Protein AF-A0A4W6F3W9-F1 (afdb_monomer_lite)

InterPro domains:
  IPR016819 Ribonuclease P/MRP protein subunit Pop5 [PIRSF023803] (1-113)
  IPR038085 RNase P subunit Pop5/Rpp14/Rnp2-like domain superfamily [G3DSA:3.30.70.3250] (1-99)
  IPR038085 RNase P subunit Pop5/Rpp14/Rnp2-like domain superfamily [SSF160350] (1-70)

Organism: Lates calcarifer (NCBI:txid8187)

Foldseek 3Di:
DDDDDADDDDDDDDDPDPVVVVVPDPVVVLVVVLVVLCVVPNPVSSVVSVVRPDDDPPPVVVVVLVVLLVVLVVCLVVDPDPVSNVVSVVVNVVSVVVVPPVVVPVVVVVVVPPPDD

Secondary structure (DSSP, 8-state):
-PPP-----------S-HHHHTT--HHHHHHHHHHHHHHHHHHHHHHHHHHHT----HHHHHHHHHHHHHHHHHHTTT---HHHHHHHHHHHHHHHHTTTSSGGGTHHHHTTSSS--

Sequence (117 aa):
MVRLKARYLLCEINVSDRNHLLRLTDTSISAAVKTTVARIHGDYGRALCSIGFSGTIRTCQKFLIRYNTQQLRRMLPKCKNEEEKQQIRKAILNCSLTQGNKEAYDDELESEEDEEE

Structure (mmCIF, N/CA/C/O backbone):
data_AF-A0A4W6F3W9-F1
#
_entry.id   AF-A0A4W6F3W9-F1
#
loop_
_atom_site.group_PDB
_atom_site.id
_atom_site.type_symbol
_atom_site.label_atom_id
_atom_site.label_alt_id
_atom_site.label_comp_id
_atom_site.label_asym_id
_atom_site.label_entity_id
_atom_site.label_seq_id
_atom_site.pdbx_PDB_ins_code
_atom_site.Cartn_x
_atom_site.Cartn_y
_atom_site.Cartn_z
_atom_site.occupancy
_atom_site.B_iso_or_equiv
_atom_site.auth_seq_id
_atom_site.auth_comp_id
_atom_site.auth_asym_id
_atom_site.auth_atom_id
_atom_site.pdbx_PDB_model_num
ATOM 1 N N . MET A 1 1 ? 26.285 16.903 -10.981 1.00 50.59 1 MET A N 1
ATOM 2 C CA . MET A 1 1 ? 25.722 15.679 -10.365 1.00 50.59 1 MET A CA 1
ATOM 3 C C . MET A 1 1 ? 24.210 15.665 -10.596 1.00 50.59 1 MET A C 1
ATOM 5 O O . MET A 1 1 ? 23.564 16.642 -10.241 1.00 50.59 1 MET A O 1
ATOM 9 N N . VAL A 1 2 ? 23.643 14.652 -11.264 1.00 75.88 2 VAL A N 1
ATOM 10 C CA . VAL A 1 2 ? 22.210 14.632 -11.646 1.00 75.88 2 VAL A CA 1
ATOM 11 C C . VAL A 1 2 ? 21.432 13.736 -10.680 1.00 75.88 2 VAL A C 1
ATOM 13 O O . VAL A 1 2 ? 21.804 12.585 -10.477 1.00 75.88 2 VAL A O 1
ATOM 16 N N . ARG A 1 3 ? 20.363 14.264 -10.069 1.00 77.19 3 ARG A N 1
ATOM 17 C CA . ARG A 1 3 ? 19.510 13.545 -9.105 1.00 77.19 3 ARG A CA 1
ATOM 18 C C . ARG A 1 3 ? 18.321 12.890 -9.819 1.00 77.19 3 ARG A C 1
ATOM 20 O O . ARG A 1 3 ? 17.646 13.540 -10.615 1.00 77.19 3 ARG A O 1
ATOM 27 N N . LEU A 1 4 ? 18.022 11.630 -9.500 1.00 68.69 4 LEU A N 1
ATOM 28 C CA . LEU A 1 4 ? 16.813 10.937 -9.963 1.00 68.69 4 LEU A CA 1
ATOM 29 C C . LEU A 1 4 ? 15.592 11.432 -9.173 1.00 68.69 4 LEU A C 1
ATOM 31 O O . LEU A 1 4 ? 15.559 11.362 -7.946 1.00 68.69 4 LEU A O 1
ATOM 35 N N . LYS A 1 5 ? 14.576 11.950 -9.873 1.00 73.06 5 LYS A N 1
ATOM 36 C CA . LYS A 1 5 ? 13.352 12.465 -9.243 1.00 73.06 5 LYS A CA 1
ATOM 37 C C . LYS A 1 5 ? 12.324 11.346 -9.081 1.00 73.06 5 LYS A C 1
ATOM 39 O O . LYS A 1 5 ? 11.638 10.991 -10.037 1.00 73.06 5 LYS A O 1
ATOM 44 N N . ALA A 1 6 ? 12.197 10.822 -7.865 1.00 71.12 6 ALA A N 1
ATOM 45 C CA . ALA A 1 6 ? 11.170 9.843 -7.524 1.00 71.12 6 ALA A CA 1
ATOM 46 C C . ALA A 1 6 ? 9.767 10.480 -7.461 1.00 71.12 6 ALA A C 1
ATOM 48 O O . ALA A 1 6 ? 9.603 11.634 -7.052 1.00 71.12 6 ALA A O 1
ATOM 49 N N . ARG A 1 7 ? 8.741 9.717 -7.859 1.00 73.94 7 ARG A N 1
ATOM 50 C CA . ARG A 1 7 ? 7.319 10.052 -7.685 1.00 73.94 7 ARG A CA 1
ATOM 51 C C . ARG A 1 7 ? 6.658 8.948 -6.869 1.00 73.94 7 ARG A C 1
ATOM 53 O O . ARG A 1 7 ? 6.840 7.777 -7.178 1.00 73.94 7 ARG A O 1
ATOM 60 N N . TYR A 1 8 ? 5.880 9.331 -5.864 1.00 76.12 8 TYR A N 1
ATOM 61 C CA . TYR A 1 8 ? 5.244 8.397 -4.936 1.00 76.12 8 TYR A CA 1
ATOM 62 C C . TYR A 1 8 ? 3.732 8.342 -5.160 1.00 76.12 8 TYR A C 1
ATOM 64 O O . TYR A 1 8 ? 3.104 9.373 -5.405 1.00 76.12 8 TYR A O 1
ATOM 72 N N . LEU A 1 9 ? 3.155 7.144 -5.040 1.00 74.50 9 LEU A N 1
ATOM 73 C CA . LEU A 1 9 ? 1.715 6.896 -5.058 1.00 74.50 9 LEU A CA 1
ATOM 74 C C . LEU A 1 9 ? 1.326 6.153 -3.776 1.00 74.50 9 LEU A C 1
ATOM 76 O O . LEU A 1 9 ? 2.033 5.251 -3.336 1.00 74.50 9 LEU A O 1
ATOM 80 N N . LEU A 1 10 ? 0.194 6.534 -3.189 1.00 77.62 10 LEU A N 1
ATOM 81 C CA . LEU A 1 10 ? -0.439 5.825 -2.081 1.00 77.62 10 LEU A CA 1
ATOM 82 C C . LEU A 1 10 ? -1.701 5.140 -2.597 1.00 77.62 10 LEU A C 1
ATOM 84 O O . LEU A 1 10 ? -2.513 5.771 -3.277 1.00 77.62 10 LEU A O 1
ATOM 88 N N . CYS A 1 11 ? -1.876 3.869 -2.250 1.00 77.31 11 CYS A N 1
ATOM 89 C CA . CYS A 1 11 ? -3.069 3.100 -2.582 1.00 77.31 11 CYS A CA 1
ATOM 90 C C . CYS A 1 11 ? -3.603 2.411 -1.327 1.00 77.31 11 CYS A C 1
ATOM 92 O O . CYS A 1 11 ? -2.840 1.816 -0.570 1.00 77.31 11 CYS A O 1
ATOM 94 N N . GLU A 1 12 ? -4.914 2.489 -1.123 1.00 82.00 12 GLU A N 1
ATOM 95 C CA . GLU A 1 12 ? -5.616 1.768 -0.063 1.00 82.00 12 GLU A CA 1
ATOM 96 C C . GLU A 1 12 ? -6.265 0.517 -0.659 1.00 82.00 12 GLU A C 1
ATOM 98 O O . GLU A 1 12 ? -6.961 0.594 -1.673 1.00 82.00 12 GLU A O 1
ATOM 103 N N . ILE A 1 13 ? -6.030 -0.636 -0.032 1.00 81.81 13 ILE A N 1
ATOM 104 C CA . ILE A 1 13 ? -6.648 -1.908 -0.410 1.00 81.81 13 ILE A CA 1
ATOM 105 C C . ILE A 1 13 ? -7.655 -2.257 0.683 1.00 81.81 13 ILE A C 1
ATOM 107 O O . ILE A 1 13 ? -7.269 -2.595 1.800 1.00 81.81 13 ILE A O 1
ATOM 111 N N . ASN A 1 14 ? -8.945 -2.165 0.365 1.00 82.00 14 ASN A N 1
ATOM 112 C CA . ASN A 1 14 ? -10.011 -2.540 1.288 1.00 82.00 14 ASN A CA 1
ATOM 113 C C . ASN A 1 14 ? -10.410 -4.003 1.060 1.00 82.00 14 ASN A C 1
ATOM 115 O O . ASN A 1 14 ? -10.820 -4.374 -0.039 1.00 82.00 14 ASN A O 1
ATOM 119 N N . VAL A 1 15 ? -10.294 -4.824 2.102 1.00 83.19 15 VAL A N 1
ATOM 120 C CA . VAL A 1 15 ? -10.633 -6.247 2.070 1.00 83.19 15 VAL A CA 1
ATOM 121 C C . VAL A 1 15 ? -11.652 -6.530 3.162 1.00 83.19 15 VAL A C 1
ATOM 123 O O . VAL A 1 15 ? -11.380 -6.308 4.338 1.00 83.19 15 VAL A O 1
ATOM 126 N N . SER A 1 16 ? -12.820 -7.040 2.775 1.00 82.50 16 SER A N 1
ATOM 127 C CA . SER A 1 16 ? -13.911 -7.324 3.713 1.00 82.50 16 SER A CA 1
ATOM 128 C C . SER A 1 16 ? -13.588 -8.472 4.679 1.00 82.50 16 SER A C 1
ATOM 130 O O . SER A 1 16 ? -13.967 -8.409 5.845 1.00 82.50 16 SER A O 1
ATOM 132 N N . ASP A 1 17 ? -12.846 -9.488 4.225 1.00 82.81 17 ASP A N 1
ATOM 133 C CA . ASP A 1 17 ? -12.508 -10.667 5.029 1.00 82.81 17 ASP A CA 1
ATOM 134 C C . ASP A 1 17 ? -11.091 -10.616 5.605 1.00 82.81 17 ASP A C 1
ATOM 136 O O . ASP A 1 17 ? -10.092 -10.497 4.889 1.00 82.81 17 ASP A O 1
ATOM 140 N N . ARG A 1 18 ? -10.984 -10.868 6.912 1.00 75.19 18 ARG A N 1
ATOM 141 C CA . ARG A 1 18 ? -9.705 -10.890 7.640 1.00 75.19 18 ARG A CA 1
ATOM 142 C C . ARG A 1 18 ? -8.725 -11.956 7.126 1.00 75.19 18 ARG A C 1
ATOM 144 O O . ARG A 1 18 ? -7.520 -11.729 7.125 1.00 75.19 18 ARG A O 1
ATOM 151 N N . ASN A 1 19 ? -9.232 -13.085 6.628 1.00 75.44 19 ASN A N 1
ATOM 152 C CA . ASN A 1 19 ? -8.412 -14.175 6.080 1.00 75.44 19 ASN A CA 1
ATOM 153 C C . ASN A 1 19 ? -7.719 -13.797 4.762 1.00 75.44 19 ASN A C 1
ATOM 155 O O . ASN A 1 19 ? -6.652 -14.321 4.447 1.00 75.44 19 ASN A O 1
ATOM 159 N N . HIS A 1 20 ? -8.313 -12.881 3.995 1.00 73.31 20 HIS A N 1
ATOM 160 C CA . HIS A 1 20 ? -7.729 -12.367 2.760 1.00 73.31 20 HIS A CA 1
ATOM 161 C C . HIS A 1 20 ? -6.678 -11.283 3.040 1.00 73.31 20 HIS A C 1
ATOM 163 O O . HIS A 1 20 ? -5.731 -11.149 2.269 1.00 73.31 20 HIS A O 1
ATOM 169 N N . LEU A 1 21 ? -6.775 -10.590 4.183 1.00 73.25 21 LEU A N 1
ATOM 170 C CA . LEU A 1 21 ? -5.767 -9.629 4.641 1.00 73.25 21 LEU A CA 1
ATOM 171 C C . LEU A 1 21 ? -4.408 -10.301 4.899 1.00 73.25 21 LEU A C 1
ATOM 173 O O . LEU A 1 21 ? -3.375 -9.757 4.531 1.00 73.25 21 LEU A O 1
ATOM 177 N N . LEU A 1 22 ? -4.407 -11.517 5.459 1.00 67.88 22 LEU A N 1
ATOM 178 C CA . LEU A 1 22 ? -3.184 -12.289 5.728 1.00 67.88 22 LEU A CA 1
ATOM 179 C C . LEU A 1 22 ? -2.446 -12.739 4.456 1.00 67.88 22 LEU A C 1
ATOM 181 O O . LEU A 1 22 ? -1.280 -13.113 4.525 1.00 67.88 22 LEU A O 1
ATOM 185 N N . ARG A 1 23 ? -3.113 -12.706 3.295 1.00 75.81 23 ARG A N 1
ATOM 186 C CA . ARG A 1 23 ? -2.503 -13.035 1.997 1.00 75.81 23 ARG A CA 1
ATOM 187 C C . ARG A 1 23 ? -1.857 -11.824 1.325 1.00 75.81 23 ARG A C 1
ATOM 189 O O . ARG A 1 23 ? -1.149 -12.010 0.342 1.00 75.81 23 ARG A O 1
ATOM 196 N N . LEU A 1 24 ? -2.091 -10.611 1.835 1.00 80.81 24 LEU A N 1
ATOM 197 C CA . LEU A 1 24 ? -1.507 -9.376 1.314 1.00 80.81 24 LEU A CA 1
ATOM 198 C C . LEU A 1 24 ? -0.088 -9.185 1.862 1.00 80.81 24 LEU A C 1
ATOM 200 O O . LEU A 1 24 ? 0.153 -8.394 2.770 1.00 80.81 24 LEU A O 1
ATOM 204 N N . THR A 1 25 ? 0.861 -9.925 1.296 1.00 81.12 25 THR A N 1
ATOM 205 C CA . THR A 1 25 ? 2.297 -9.683 1.493 1.00 81.12 25 THR A CA 1
ATOM 206 C C . THR A 1 25 ? 2.829 -8.724 0.431 1.00 81.12 25 THR A C 1
ATOM 208 O O . THR A 1 25 ? 2.310 -8.689 -0.687 1.00 81.12 25 THR A O 1
ATOM 211 N N . ASP A 1 26 ? 3.912 -8.003 0.727 1.00 79.94 26 ASP A N 1
ATOM 212 C CA . ASP A 1 26 ? 4.578 -7.125 -0.251 1.00 79.94 26 ASP A CA 1
ATOM 213 C C . ASP A 1 26 ? 4.942 -7.875 -1.547 1.00 79.94 26 ASP A C 1
ATOM 215 O O . ASP A 1 26 ? 4.691 -7.409 -2.659 1.00 79.94 26 ASP A O 1
ATOM 219 N N . THR A 1 27 ? 5.400 -9.124 -1.417 1.00 81.12 27 THR A N 1
ATOM 220 C CA . THR A 1 27 ? 5.704 -9.994 -2.560 1.00 81.12 27 THR A CA 1
ATOM 221 C C . THR A 1 27 ? 4.477 -10.296 -3.418 1.00 81.12 27 THR A C 1
ATOM 223 O O . THR A 1 27 ? 4.563 -10.230 -4.645 1.00 81.12 27 THR A O 1
ATOM 226 N N . SER A 1 28 ? 3.328 -10.585 -2.800 1.00 84.31 28 SER A N 1
ATOM 227 C CA . SER A 1 28 ? 2.080 -10.882 -3.513 1.00 84.31 28 SER A CA 1
ATOM 228 C C . SER A 1 28 ? 1.538 -9.658 -4.257 1.00 84.31 28 SER A C 1
ATOM 230 O O . SER A 1 28 ? 1.141 -9.767 -5.417 1.00 84.31 28 SER A O 1
ATOM 232 N N . ILE A 1 29 ? 1.594 -8.479 -3.628 1.00 85.19 29 ILE A N 1
ATOM 233 C CA . ILE A 1 29 ? 1.120 -7.214 -4.197 1.00 85.19 29 ILE A CA 1
ATOM 234 C C . ILE A 1 29 ? 2.044 -6.791 -5.342 1.00 85.19 29 ILE A C 1
ATOM 236 O O . ILE A 1 29 ? 1.576 -6.510 -6.445 1.00 85.19 29 ILE A O 1
ATOM 240 N N . SER A 1 30 ? 3.360 -6.826 -5.120 1.00 82.38 30 SER A N 1
ATOM 241 C CA . SER A 1 30 ? 4.366 -6.505 -6.136 1.00 82.38 30 SER A CA 1
ATOM 242 C C . SER A 1 30 ? 4.255 -7.429 -7.350 1.00 82.38 30 SER A C 1
ATOM 244 O O . SER A 1 30 ? 4.268 -6.960 -8.491 1.00 82.38 30 SER A O 1
ATOM 246 N N . ALA A 1 31 ? 4.075 -8.736 -7.131 1.00 85.62 31 ALA A N 1
ATOM 247 C CA . ALA A 1 31 ? 3.865 -9.698 -8.209 1.00 85.62 31 ALA A CA 1
ATOM 248 C C . ALA A 1 31 ? 2.567 -9.419 -8.981 1.00 85.62 31 ALA A C 1
ATOM 250 O O . ALA A 1 31 ? 2.591 -9.375 -10.210 1.00 85.62 31 ALA A O 1
ATOM 251 N N . ALA A 1 32 ? 1.452 -9.173 -8.288 1.00 88.38 32 ALA A N 1
ATOM 252 C CA . ALA A 1 32 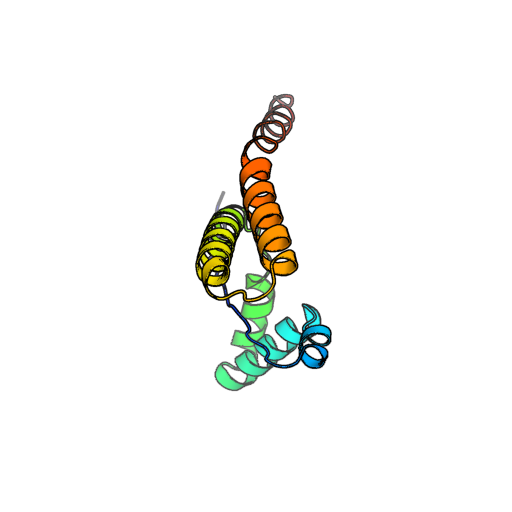? 0.165 -8.884 -8.920 1.00 88.38 32 ALA A CA 1
ATOM 253 C C . ALA A 1 32 ? 0.213 -7.614 -9.787 1.00 88.38 32 ALA A C 1
ATOM 255 O O . ALA A 1 32 ? -0.258 -7.617 -10.930 1.00 88.38 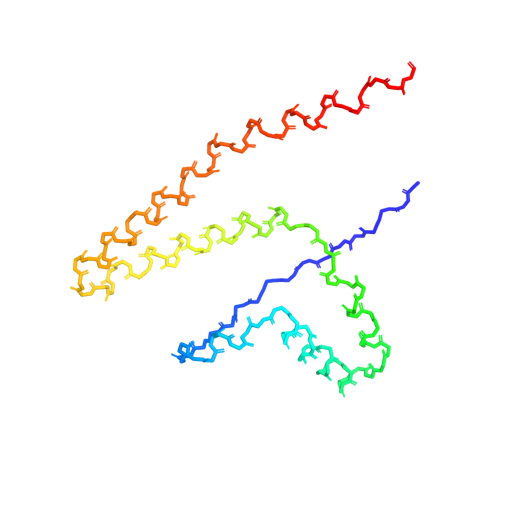32 ALA A O 1
ATOM 256 N N . VAL A 1 33 ? 0.837 -6.546 -9.279 1.00 88.19 33 VAL A N 1
ATOM 257 C CA . VAL A 1 33 ? 1.038 -5.298 -10.027 1.00 88.19 33 VAL A CA 1
ATOM 258 C C . VAL A 1 33 ? 1.922 -5.548 -11.247 1.00 88.19 33 VAL A C 1
ATOM 260 O O . VAL A 1 33 ? 1.524 -5.209 -12.360 1.00 88.19 33 VAL A O 1
ATOM 263 N N . LYS A 1 34 ? 3.074 -6.212 -11.086 1.00 87.50 34 LYS A N 1
ATOM 264 C CA . LYS A 1 34 ? 3.994 -6.517 -12.197 1.00 87.50 34 LYS A CA 1
ATOM 265 C C . LYS A 1 34 ? 3.337 -7.366 -13.284 1.00 87.50 34 LYS A C 1
ATOM 267 O O . LYS A 1 34 ? 3.526 -7.073 -14.461 1.00 87.50 34 LYS A O 1
ATOM 272 N N . THR A 1 35 ? 2.550 -8.375 -12.916 1.00 91.62 35 THR A N 1
ATOM 273 C CA . THR A 1 35 ? 1.804 -9.210 -13.871 1.00 91.62 35 THR A CA 1
ATOM 274 C C . THR A 1 35 ? 0.755 -8.396 -14.623 1.00 91.62 35 THR A C 1
ATOM 276 O O . THR A 1 35 ? 0.614 -8.531 -15.837 1.00 91.62 35 THR A O 1
ATOM 279 N N . THR A 1 36 ? 0.049 -7.502 -13.930 1.00 92.44 36 THR A N 1
ATOM 280 C CA . THR A 1 36 ? -0.952 -6.627 -14.555 1.00 92.44 36 THR A CA 1
ATOM 281 C C . THR A 1 36 ? -0.300 -5.636 -15.518 1.00 92.44 36 THR A C 1
ATOM 283 O O . THR A 1 36 ? -0.770 -5.473 -16.641 1.00 92.44 36 THR A O 1
ATOM 286 N N . VAL A 1 37 ? 0.817 -5.025 -15.121 1.00 92.12 37 VAL A N 1
ATOM 287 C CA . VAL A 1 37 ? 1.591 -4.115 -15.974 1.00 92.12 37 VAL A CA 1
ATOM 288 C C . VAL A 1 37 ? 2.160 -4.853 -17.180 1.00 92.12 37 VAL A C 1
ATOM 290 O O . VAL A 1 37 ? 2.072 -4.331 -18.283 1.00 92.12 37 VAL A O 1
ATOM 293 N N . ALA A 1 38 ? 2.660 -6.079 -17.013 1.00 93.12 38 ALA A N 1
ATOM 294 C CA . ALA A 1 38 ? 3.108 -6.903 -18.135 1.00 93.12 38 ALA A CA 1
ATOM 295 C C . ALA A 1 38 ? 1.972 -7.173 -19.130 1.00 93.12 38 ALA A C 1
ATOM 297 O O . ALA A 1 38 ? 2.166 -7.086 -20.337 1.00 93.12 38 ALA A O 1
ATOM 298 N N . ARG A 1 39 ? 0.759 -7.434 -18.628 1.00 94.94 39 ARG A N 1
ATOM 299 C CA . ARG A 1 39 ? -0.419 -7.660 -19.473 1.00 94.94 39 ARG A CA 1
ATOM 300 C C . ARG A 1 39 ? -0.844 -6.412 -20.253 1.00 94.94 39 ARG A C 1
ATOM 302 O O . ARG A 1 39 ? -1.305 -6.543 -21.379 1.00 94.94 39 ARG A O 1
ATOM 309 N N . ILE A 1 40 ? -0.739 -5.224 -19.654 1.00 96.00 40 ILE A N 1
ATOM 310 C CA . ILE A 1 40 ? -1.210 -3.966 -20.263 1.00 96.00 40 ILE A CA 1
ATOM 311 C C . ILE A 1 40 ? -0.125 -3.312 -21.133 1.00 96.00 40 ILE A C 1
ATOM 313 O O . ILE A 1 40 ? -0.427 -2.760 -22.185 1.00 96.00 40 ILE A O 1
ATOM 317 N N . HIS A 1 41 ? 1.133 -3.362 -20.693 1.00 93.88 41 HIS A N 1
ATOM 318 C CA . HIS A 1 41 ? 2.252 -2.588 -21.241 1.00 93.88 41 HIS A CA 1
ATOM 319 C C . HIS A 1 41 ? 3.429 -3.450 -21.731 1.00 93.88 41 HIS A C 1
ATOM 321 O O . HIS A 1 41 ? 4.440 -2.904 -22.176 1.00 93.88 41 HIS A O 1
ATOM 327 N N . GLY A 1 42 ? 3.330 -4.778 -21.648 1.00 93.19 42 GLY A N 1
ATOM 328 C CA . GLY A 1 42 ? 4.389 -5.702 -22.052 1.00 93.19 42 GLY A CA 1
ATOM 329 C C . GLY A 1 42 ? 5.597 -5.719 -21.110 1.00 93.19 42 GLY A C 1
ATOM 330 O O . GLY A 1 42 ? 5.597 -5.140 -20.016 1.00 93.19 42 GLY A O 1
ATOM 331 N N . ASP A 1 43 ? 6.659 -6.387 -21.553 1.00 92.12 43 ASP A N 1
ATOM 332 C CA . ASP A 1 43 ? 7.856 -6.627 -20.739 1.00 92.12 43 ASP A CA 1
ATOM 333 C C . ASP A 1 43 ? 8.613 -5.341 -20.390 1.00 92.12 43 ASP A C 1
ATOM 335 O O . ASP A 1 43 ? 9.166 -5.218 -19.294 1.00 92.12 43 ASP A O 1
ATOM 339 N N . TYR A 1 44 ? 8.562 -4.337 -21.271 1.00 90.19 44 TYR A N 1
ATOM 340 C CA . TYR A 1 44 ? 9.175 -3.033 -21.020 1.00 90.19 44 TYR A CA 1
ATOM 341 C C . TYR A 1 44 ? 8.529 -2.318 -19.822 1.00 90.19 44 TYR A C 1
ATOM 343 O O . TYR A 1 44 ? 9.225 -1.855 -18.915 1.00 90.19 44 TYR A O 1
ATOM 351 N N . GLY A 1 45 ? 7.192 -2.295 -19.758 1.00 87.31 45 GLY A N 1
ATOM 352 C CA . GLY A 1 45 ? 6.471 -1.714 -18.623 1.00 87.31 45 GLY A CA 1
ATOM 353 C C . GLY A 1 45 ? 6.764 -2.449 -17.312 1.00 87.31 45 GLY A C 1
ATOM 354 O O . GLY A 1 45 ? 6.961 -1.822 -16.267 1.00 87.31 45 GLY A O 1
ATOM 355 N N . ARG A 1 46 ? 6.860 -3.783 -17.364 1.00 86.75 46 ARG A N 1
ATOM 356 C CA . ARG A 1 46 ? 7.200 -4.621 -16.204 1.00 86.75 46 ARG A CA 1
ATOM 357 C C . ARG A 1 46 ? 8.600 -4.319 -15.656 1.00 86.75 46 ARG A C 1
ATOM 359 O O . ARG A 1 46 ? 8.775 -4.257 -14.434 1.00 86.75 46 ARG A O 1
ATOM 366 N N . ALA A 1 47 ? 9.584 -4.136 -16.536 1.00 85.12 47 ALA A N 1
ATOM 367 C CA . ALA A 1 47 ? 10.958 -3.818 -16.151 1.00 85.12 47 ALA A CA 1
ATOM 368 C C . ALA A 1 47 ? 11.046 -2.451 -15.452 1.00 85.12 47 ALA A C 1
ATOM 370 O O . ALA A 1 47 ? 11.595 -2.360 -14.354 1.00 85.12 47 ALA A O 1
ATOM 371 N N . LEU A 1 48 ? 10.409 -1.417 -16.015 1.00 81.75 48 LEU A N 1
ATOM 372 C CA . LEU A 1 48 ? 10.369 -0.077 -15.416 1.00 81.75 48 LEU A CA 1
ATOM 373 C C . LEU A 1 48 ? 9.707 -0.065 -14.031 1.00 81.75 48 LEU A C 1
ATOM 375 O O . LEU A 1 48 ? 10.224 0.557 -13.102 1.00 81.75 48 LEU A O 1
ATOM 379 N N . CYS A 1 49 ? 8.601 -0.797 -13.862 1.00 77.94 49 CYS A N 1
ATOM 380 C CA . CYS A 1 49 ? 7.936 -0.941 -12.562 1.00 77.94 49 CYS A CA 1
ATOM 381 C C . CYS A 1 49 ? 8.862 -1.541 -11.494 1.00 77.94 49 CYS A C 1
ATOM 383 O O . CYS A 1 49 ? 8.788 -1.169 -10.328 1.00 77.94 49 CYS A O 1
ATOM 385 N N . SER A 1 50 ? 9.754 -2.456 -11.876 1.00 74.62 50 SER A N 1
ATOM 386 C CA . SER A 1 50 ? 10.654 -3.115 -10.922 1.00 74.62 50 SER A CA 1
ATOM 387 C C . SER A 1 50 ? 11.731 -2.179 -10.363 1.00 74.62 50 SER A C 1
ATOM 389 O O . SER A 1 50 ? 12.183 -2.402 -9.247 1.00 74.62 50 SER A O 1
ATOM 391 N N . ILE A 1 51 ? 12.098 -1.130 -11.105 1.00 69.62 51 ILE A N 1
ATOM 392 C CA . ILE A 1 51 ? 13.104 -0.133 -10.705 1.00 69.62 51 ILE A CA 1
ATOM 393 C C . ILE A 1 51 ? 12.455 1.023 -9.926 1.00 69.62 51 ILE A C 1
ATOM 395 O O . ILE A 1 51 ? 13.037 1.553 -8.986 1.00 69.62 51 ILE A O 1
ATOM 399 N N . GLY A 1 52 ? 11.234 1.422 -10.299 1.00 64.12 52 GLY A N 1
ATOM 400 C CA . GLY A 1 52 ? 10.571 2.604 -9.737 1.00 64.12 52 GLY A CA 1
ATOM 401 C C . GLY A 1 52 ? 9.953 2.434 -8.343 1.00 64.12 52 GLY A C 1
ATOM 402 O O . GLY A 1 52 ? 9.641 3.440 -7.710 1.00 64.12 52 GLY A O 1
ATOM 403 N N . PHE A 1 53 ? 9.761 1.204 -7.852 1.00 65.75 53 PHE A N 1
ATOM 404 C CA . PHE A 1 53 ? 9.104 0.955 -6.557 1.00 65.75 53 PHE A CA 1
ATOM 405 C C . PHE A 1 53 ? 10.028 1.032 -5.326 1.00 65.75 53 PHE A C 1
ATOM 407 O O . PHE A 1 53 ? 9.542 0.899 -4.206 1.00 65.75 53 PHE A O 1
ATOM 414 N N . SER A 1 54 ? 11.329 1.297 -5.486 1.00 55.06 54 SER A N 1
ATOM 415 C CA . SER A 1 54 ? 12.272 1.473 -4.371 1.00 55.06 54 SER A CA 1
ATOM 416 C C . SER A 1 54 ? 12.583 2.956 -4.125 1.00 55.06 54 SER A C 1
ATOM 418 O O . SER A 1 54 ? 13.425 3.538 -4.807 1.00 55.06 54 SER A O 1
ATOM 420 N N . GLY A 1 55 ? 11.921 3.591 -3.156 1.00 57.84 55 GLY A N 1
ATOM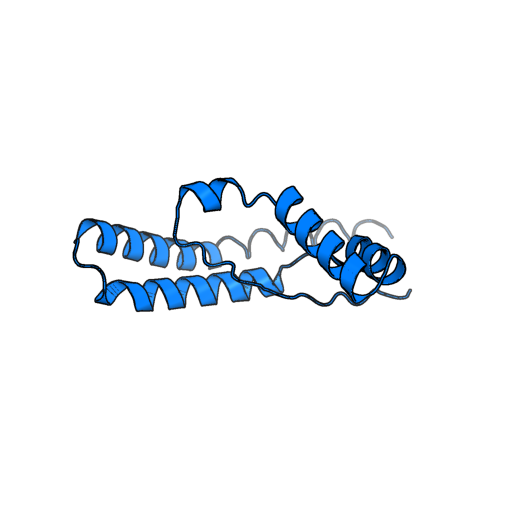 421 C CA . GLY A 1 55 ? 12.224 4.970 -2.750 1.00 57.84 55 GLY A CA 1
ATOM 422 C C . GLY A 1 55 ? 11.785 5.271 -1.316 1.00 57.84 55 GLY A C 1
ATOM 423 O O . GLY A 1 55 ? 10.906 4.595 -0.784 1.00 57.84 55 GLY A O 1
ATOM 424 N N . THR A 1 56 ? 12.399 6.270 -0.675 1.00 56.75 56 THR A N 1
ATOM 425 C CA . THR A 1 56 ? 12.153 6.635 0.732 1.00 56.75 56 THR A CA 1
ATOM 426 C C . THR A 1 56 ? 11.065 7.705 0.894 1.00 56.75 56 THR A C 1
ATOM 428 O O . THR A 1 56 ? 11.035 8.744 0.238 1.00 56.75 56 THR A O 1
ATOM 431 N N . ILE A 1 57 ? 10.135 7.434 1.814 1.00 63.59 57 ILE A N 1
ATOM 432 C CA . ILE A 1 57 ? 8.748 7.929 1.797 1.00 63.59 57 ILE A CA 1
ATOM 433 C C . ILE A 1 57 ? 8.462 8.920 2.958 1.00 63.59 57 ILE A C 1
ATOM 435 O O . ILE A 1 57 ? 7.371 8.968 3.527 1.00 63.59 57 ILE A O 1
ATOM 439 N N . ARG A 1 58 ? 9.430 9.758 3.360 1.00 60.03 58 ARG A N 1
ATOM 440 C CA . ARG A 1 58 ? 9.266 10.647 4.541 1.00 60.03 58 ARG A CA 1
ATOM 441 C C . ARG A 1 58 ? 8.042 11.582 4.419 1.00 60.03 58 ARG A C 1
ATOM 443 O O . ARG A 1 58 ? 7.342 11.833 5.399 1.00 60.03 58 ARG A O 1
ATOM 450 N N . THR A 1 59 ? 7.713 12.047 3.211 1.00 57.69 59 THR A N 1
ATOM 451 C CA . THR A 1 59 ? 6.513 12.867 2.950 1.00 57.69 59 THR A CA 1
ATOM 452 C C . THR A 1 59 ? 5.212 12.066 2.971 1.00 57.69 59 THR A C 1
ATOM 454 O O . THR A 1 59 ? 4.229 12.542 3.545 1.00 57.69 59 THR A O 1
ATOM 457 N N . CYS A 1 60 ? 5.171 10.843 2.424 1.00 64.69 60 CYS A N 1
ATOM 458 C CA . CYS A 1 60 ? 3.938 10.052 2.491 1.00 64.69 60 CYS A CA 1
ATOM 459 C C . CYS A 1 60 ? 3.679 9.501 3.900 1.00 64.69 60 CYS A C 1
ATOM 461 O O . CYS A 1 60 ? 2.519 9.306 4.244 1.00 64.69 60 CYS A O 1
ATOM 463 N N . GLN A 1 61 ? 4.700 9.354 4.753 1.00 69.25 61 GLN A N 1
ATOM 464 C CA . GLN A 1 61 ? 4.508 9.049 6.178 1.00 69.25 61 GLN A CA 1
ATOM 465 C C . GLN A 1 61 ? 3.701 10.144 6.892 1.00 69.25 61 GLN A C 1
ATOM 467 O O . GLN A 1 61 ? 2.731 9.838 7.586 1.00 69.25 61 GLN A O 1
ATOM 472 N N . LYS A 1 62 ? 4.028 11.428 6.667 1.00 70.38 62 LYS A N 1
ATOM 473 C CA . LYS A 1 62 ? 3.258 12.556 7.228 1.00 70.38 62 LYS A CA 1
ATOM 474 C C . LYS A 1 62 ? 1.806 12.545 6.739 1.00 70.38 62 LYS A C 1
ATOM 476 O O . LYS A 1 62 ? 0.886 12.761 7.528 1.00 70.38 62 LYS A O 1
ATOM 481 N N . PHE A 1 63 ? 1.585 12.266 5.453 1.00 76.31 63 PHE A N 1
ATOM 482 C CA . PHE A 1 63 ? 0.234 12.128 4.901 1.00 76.31 63 PHE A CA 1
ATOM 483 C C . PHE A 1 63 ? -0.528 10.955 5.535 1.00 76.31 63 PHE A C 1
ATOM 485 O O . PHE A 1 63 ? -1.673 11.128 5.945 1.00 76.31 63 PHE A O 1
ATOM 492 N N . LEU A 1 64 ? 0.115 9.792 5.671 1.00 79.94 64 LEU A N 1
ATOM 493 C CA . LEU A 1 64 ? -0.492 8.580 6.222 1.00 79.94 64 LEU A CA 1
ATOM 494 C C . LEU A 1 64 ? -0.949 8.782 7.672 1.00 79.94 64 LEU A C 1
ATOM 496 O O . LEU A 1 64 ? -2.060 8.396 8.026 1.00 79.94 64 LEU A O 1
ATOM 500 N N . ILE A 1 65 ? -0.138 9.454 8.497 1.00 79.69 65 ILE A N 1
ATOM 501 C CA . ILE A 1 65 ? -0.498 9.783 9.885 1.00 79.69 65 ILE A CA 1
ATOM 502 C C . ILE A 1 65 ? -1.739 10.688 9.923 1.00 79.69 65 ILE A C 1
ATOM 504 O O . ILE A 1 65 ? -2.682 10.425 10.677 1.00 79.69 65 ILE A O 1
ATOM 508 N N . ARG A 1 66 ? -1.780 11.732 9.082 1.00 79.56 66 ARG A N 1
ATOM 509 C CA . ARG A 1 66 ? -2.938 12.639 8.986 1.00 79.56 66 ARG A CA 1
ATOM 510 C C . ARG A 1 66 ? -4.197 11.901 8.528 1.00 79.56 66 ARG A C 1
ATOM 512 O O . ARG A 1 66 ? -5.252 12.083 9.136 1.00 79.56 66 ARG A O 1
ATOM 519 N N . TYR A 1 67 ? -4.076 11.052 7.508 1.00 83.88 67 TYR A N 1
ATOM 520 C CA . TYR A 1 67 ? -5.176 10.240 6.993 1.00 83.88 67 TYR A CA 1
ATOM 521 C C . TYR A 1 67 ? -5.726 9.297 8.068 1.00 83.88 67 TYR A C 1
ATOM 523 O O . TYR A 1 67 ? -6.917 9.345 8.375 1.00 83.88 67 TYR A O 1
ATOM 531 N N . ASN A 1 68 ? -4.858 8.525 8.727 1.00 84.19 68 ASN A N 1
ATOM 532 C CA . ASN A 1 68 ? -5.258 7.593 9.783 1.00 84.19 68 ASN A CA 1
ATOM 533 C C . ASN A 1 68 ? -5.942 8.311 10.952 1.00 84.19 68 ASN A C 1
ATOM 535 O O . ASN A 1 68 ? -6.986 7.865 11.429 1.00 84.19 68 ASN A O 1
ATOM 539 N N . THR A 1 69 ? -5.419 9.467 11.368 1.00 83.50 69 THR A N 1
ATOM 540 C CA . THR A 1 69 ? -6.027 10.278 12.434 1.00 83.50 69 THR A CA 1
ATOM 541 C C . THR A 1 69 ? -7.431 10.746 12.044 1.00 83.50 69 THR A C 1
ATOM 543 O O . THR A 1 69 ? -8.357 10.706 12.857 1.00 83.50 69 THR A O 1
ATOM 546 N N . GLN A 1 70 ? -7.623 11.159 10.789 1.00 86.38 70 GLN A N 1
ATOM 547 C CA . GLN A 1 70 ? -8.927 11.576 10.279 1.00 86.38 70 GLN A CA 1
ATOM 548 C C . GLN A 1 70 ? -9.917 10.404 10.192 1.00 86.38 70 GLN A C 1
ATOM 550 O O . GLN A 1 70 ? -11.080 10.565 10.568 1.00 86.38 70 GLN A O 1
ATOM 555 N N . GLN A 1 71 ? -9.468 9.226 9.756 1.00 86.75 71 GLN A N 1
ATOM 556 C CA . GLN A 1 71 ? -10.304 8.026 9.686 1.00 86.75 71 GLN A CA 1
ATOM 557 C C . GLN A 1 71 ? -10.734 7.556 11.082 1.00 86.75 71 GLN A C 1
ATOM 559 O O . GLN A 1 71 ? -11.918 7.309 11.302 1.00 86.75 71 GLN A O 1
ATOM 564 N N . LEU A 1 72 ? -9.823 7.543 12.062 1.00 86.00 72 LEU A N 1
ATOM 565 C CA . LEU A 1 72 ? -10.139 7.211 13.459 1.00 86.00 72 LEU A CA 1
ATOM 566 C C . LEU A 1 72 ? -11.180 8.171 14.056 1.00 86.00 72 LEU A C 1
ATOM 568 O O . LEU A 1 72 ? -12.149 7.730 14.676 1.00 86.00 72 LEU A O 1
ATOM 572 N N . ARG A 1 73 ? -11.047 9.481 13.800 1.00 85.88 73 ARG A N 1
ATOM 573 C CA . ARG A 1 73 ? -12.039 10.487 14.224 1.00 85.88 73 ARG A CA 1
ATOM 574 C C . ARG A 1 73 ? -13.414 10.259 13.591 1.00 85.88 73 ARG A C 1
ATOM 576 O O . ARG A 1 73 ? -14.423 10.441 14.264 1.00 85.88 73 ARG A O 1
ATOM 583 N N . ARG A 1 74 ? -13.468 9.836 12.323 1.00 87.94 74 ARG A N 1
ATOM 584 C CA . ARG A 1 74 ? -14.724 9.498 11.624 1.00 87.94 74 ARG A CA 1
ATOM 585 C C . ARG A 1 74 ? -15.366 8.201 12.126 1.00 87.94 74 ARG A C 1
ATOM 587 O O . ARG A 1 74 ? -16.583 8.063 12.022 1.00 87.94 74 ARG A O 1
ATOM 594 N N . MET A 1 75 ? -14.577 7.259 12.645 1.00 84.75 75 MET A N 1
ATOM 595 C CA . MET A 1 75 ? -15.073 5.992 13.197 1.00 84.75 75 MET A CA 1
ATOM 596 C C . MET A 1 75 ? -15.631 6.137 14.618 1.00 84.75 75 MET A C 1
ATOM 598 O O . MET A 1 75 ? -16.613 5.480 14.946 1.00 84.75 75 MET A O 1
ATOM 602 N N . LEU A 1 76 ? -15.083 7.049 15.428 1.00 83.81 76 LEU A N 1
ATOM 603 C CA . LEU A 1 76 ? -15.465 7.264 16.830 1.00 83.81 76 LEU A CA 1
ATOM 604 C C . LEU A 1 76 ? -16.985 7.416 17.100 1.00 83.81 76 LEU A C 1
ATOM 606 O O . LEU A 1 76 ? -17.465 6.802 18.053 1.00 83.81 76 LEU A O 1
ATOM 610 N N . PRO A 1 77 ? -17.775 8.158 16.291 1.00 84.38 77 PRO A N 1
ATOM 611 C CA . PRO A 1 77 ? -19.227 8.245 16.484 1.00 84.38 77 PRO A CA 1
ATOM 612 C C . PRO A 1 77 ? -20.005 7.002 16.015 1.00 84.38 77 PRO A C 1
ATOM 614 O O . PRO A 1 77 ? -21.176 6.864 16.354 1.00 84.38 77 PRO A O 1
ATOM 617 N N . LYS A 1 78 ? -19.395 6.105 15.228 1.00 85.38 78 LYS A N 1
ATOM 618 C CA . LYS A 1 78 ? -20.044 4.894 14.689 1.00 85.38 78 LYS A CA 1
ATOM 619 C C . LYS A 1 78 ? -19.877 3.666 15.593 1.00 85.38 78 LYS A C 1
ATOM 621 O O . LYS A 1 78 ? -20.584 2.679 15.403 1.00 85.38 78 LYS A O 1
ATOM 626 N N . CYS A 1 79 ? -18.963 3.716 16.559 1.00 81.25 79 CYS A N 1
ATOM 627 C CA . CYS A 1 79 ? -18.694 2.616 17.483 1.00 81.25 79 CYS A CA 1
ATOM 628 C C . CYS A 1 79 ? -19.802 2.480 18.537 1.00 81.25 79 CYS A C 1
ATOM 630 O O . CYS A 1 79 ? -20.142 3.448 19.222 1.00 81.25 79 CYS A O 1
ATOM 632 N N . LYS A 1 80 ? -20.339 1.264 18.691 1.00 82.81 80 LYS A N 1
ATOM 633 C CA . LYS A 1 80 ? -21.373 0.942 19.691 1.00 82.81 80 LYS A CA 1
ATOM 634 C C . LYS A 1 80 ? -20.782 0.490 21.032 1.00 82.81 80 LYS A C 1
ATOM 636 O O . LYS A 1 80 ? -21.397 0.744 22.061 1.00 82.81 80 LYS A O 1
ATOM 641 N N . ASN A 1 81 ? -19.587 -0.105 21.027 1.00 91.38 81 ASN A N 1
ATOM 642 C CA . ASN A 1 81 ? -18.902 -0.576 22.233 1.00 91.38 81 ASN A CA 1
ATOM 643 C C . ASN A 1 81 ? -18.008 0.509 22.850 1.00 91.38 81 ASN A C 1
ATOM 645 O O . ASN A 1 81 ? -17.279 1.209 22.144 1.00 91.38 81 ASN A O 1
ATOM 649 N N . GLU A 1 82 ? -18.012 0.612 24.181 1.00 86.38 82 GLU A N 1
ATOM 650 C CA . GLU A 1 82 ? -17.128 1.534 24.911 1.00 86.38 82 GLU A CA 1
ATOM 651 C C . GLU A 1 82 ? -15.654 1.103 24.856 1.00 86.38 82 GLU A C 1
ATOM 653 O O . GLU A 1 82 ? -14.769 1.954 24.773 1.00 86.38 82 GLU A O 1
ATOM 658 N N . GLU A 1 83 ? -15.371 -0.200 24.797 1.00 86.62 83 GLU A N 1
ATOM 659 C CA . GLU A 1 83 ? -14.005 -0.726 24.653 1.00 86.62 83 GLU A CA 1
ATOM 660 C C . GLU A 1 83 ? -13.357 -0.294 23.327 1.00 86.62 83 GLU A C 1
ATOM 662 O O . GLU A 1 83 ? -12.221 0.183 23.306 1.00 86.62 83 GLU A O 1
ATOM 667 N N . GLU A 1 84 ? -14.100 -0.367 22.218 1.00 86.19 84 GLU A N 1
ATOM 668 C CA . GLU A 1 84 ? -13.636 0.094 20.903 1.00 86.19 84 GLU A CA 1
ATOM 669 C C . GLU A 1 84 ? -13.371 1.604 20.905 1.00 86.19 84 GLU A C 1
ATOM 671 O O . GLU A 1 84 ? -12.354 2.067 20.383 1.00 86.19 84 GLU A O 1
ATOM 676 N N . LYS A 1 85 ? -14.239 2.394 21.555 1.00 87.56 85 LYS A N 1
ATOM 677 C CA . LYS A 1 85 ? -14.030 3.843 21.698 1.00 87.56 85 LYS A CA 1
ATOM 678 C C . LYS A 1 85 ? -12.766 4.157 22.493 1.00 87.56 85 LYS A C 1
ATOM 680 O O . LYS A 1 85 ? -12.030 5.072 22.117 1.00 87.56 85 LYS A O 1
ATOM 685 N N . GLN A 1 86 ? -12.495 3.423 23.573 1.00 87.38 86 GLN A N 1
ATOM 686 C CA . GLN A 1 86 ? -11.275 3.594 24.365 1.00 87.38 86 GLN A CA 1
ATOM 687 C C . GLN A 1 86 ? -10.020 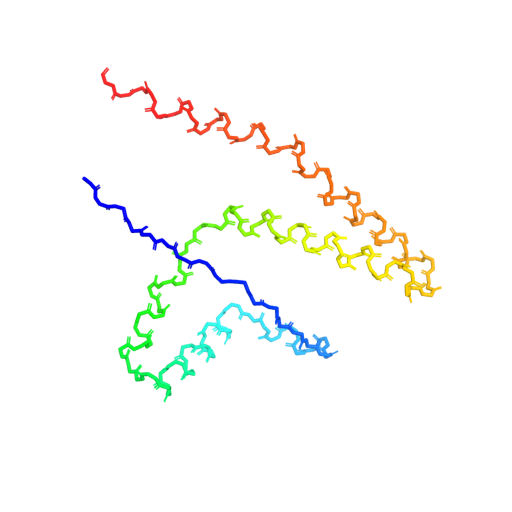3.253 23.550 1.00 87.38 86 GLN A C 1
ATOM 689 O O . GLN A 1 86 ? -9.050 4.015 23.578 1.00 87.38 86 GLN A O 1
ATOM 694 N N . GLN A 1 87 ? -10.052 2.176 22.759 1.00 87.88 87 GLN A N 1
ATOM 695 C CA . GLN A 1 87 ? -8.951 1.805 21.863 1.00 87.88 87 GLN A CA 1
ATOM 696 C C . GLN A 1 87 ? -8.694 2.875 20.795 1.00 87.88 87 GLN A C 1
ATOM 698 O O . GLN A 1 87 ? -7.546 3.272 20.589 1.00 87.88 87 GLN A O 1
ATOM 703 N N . ILE A 1 88 ? -9.746 3.406 20.165 1.00 87.19 88 ILE A N 1
ATOM 704 C CA . ILE A 1 88 ? -9.619 4.475 19.163 1.00 87.19 88 ILE A CA 1
ATOM 705 C C . ILE A 1 88 ? -9.069 5.758 19.803 1.00 87.19 88 ILE A C 1
ATOM 707 O O . ILE A 1 88 ? -8.182 6.389 19.229 1.00 87.19 88 ILE A O 1
ATOM 711 N N . ARG A 1 89 ? -9.524 6.137 21.007 1.00 86.12 89 ARG A N 1
ATOM 712 C CA . ARG A 1 89 ? -8.975 7.293 21.745 1.00 86.12 89 ARG A CA 1
ATOM 713 C C . ARG A 1 89 ? -7.484 7.121 22.040 1.00 86.12 89 ARG A C 1
ATOM 715 O O . ARG A 1 89 ? -6.714 8.049 21.799 1.00 86.12 89 ARG A O 1
ATOM 722 N N . LYS A 1 90 ? -7.069 5.932 22.493 1.00 88.56 90 LYS A N 1
ATOM 723 C CA . LYS A 1 90 ? -5.655 5.595 22.728 1.00 88.56 90 LYS A CA 1
ATOM 724 C C . LYS A 1 90 ? -4.835 5.660 21.435 1.00 88.56 90 LYS A C 1
ATOM 726 O O . LYS A 1 90 ? -3.745 6.220 21.436 1.00 88.56 90 LYS A O 1
ATOM 731 N N . ALA A 1 91 ? -5.369 5.156 20.321 1.00 86.31 91 ALA A N 1
ATOM 732 C CA . ALA A 1 91 ? -4.710 5.222 19.017 1.00 86.31 91 ALA A CA 1
ATOM 733 C C . ALA A 1 91 ? -4.528 6.671 18.525 1.00 86.31 91 ALA A C 1
ATOM 735 O O . ALA A 1 91 ? -3.448 7.024 18.058 1.00 86.31 91 ALA A O 1
ATOM 736 N N . ILE A 1 92 ? -5.539 7.533 18.689 1.00 85.56 92 ILE A N 1
ATOM 737 C CA . ILE A 1 92 ? -5.452 8.963 18.340 1.00 85.56 92 ILE A CA 1
ATOM 738 C C . ILE A 1 92 ? -4.383 9.677 19.184 1.00 85.56 92 ILE A C 1
ATOM 740 O O . ILE A 1 92 ? -3.607 10.468 18.642 1.00 85.56 92 ILE A O 1
ATOM 744 N N . LEU A 1 93 ? -4.321 9.393 20.490 1.00 84.50 93 LEU A N 1
ATOM 745 C CA . LEU A 1 93 ? -3.285 9.926 21.382 1.00 84.50 93 LEU A CA 1
ATOM 746 C C . LEU A 1 93 ? -1.884 9.481 20.935 1.00 84.50 93 LEU A C 1
ATOM 748 O O . LEU A 1 93 ? -1.003 10.320 20.762 1.00 84.50 93 LEU A O 1
ATOM 752 N N . ASN A 1 94 ? -1.697 8.192 20.645 1.00 82.38 94 ASN A N 1
ATOM 753 C CA . ASN A 1 94 ? -0.409 7.648 20.203 1.00 82.38 94 ASN A CA 1
ATOM 754 C C . ASN A 1 94 ? 0.065 8.243 18.867 1.00 82.38 94 ASN A C 1
ATOM 756 O O . ASN A 1 94 ? 1.239 8.575 18.733 1.00 82.38 94 ASN A O 1
ATOM 760 N N . CYS A 1 95 ? -0.838 8.433 17.897 1.00 72.69 95 CYS A N 1
ATOM 761 C CA . CYS A 1 95 ? -0.511 9.084 16.623 1.00 72.69 95 CYS A CA 1
ATOM 762 C C . CYS A 1 95 ? -0.114 10.562 16.778 1.00 72.69 95 CYS A C 1
ATOM 764 O O . CYS A 1 95 ? 0.560 11.099 15.902 1.00 72.69 95 CYS A O 1
ATOM 766 N N . SER A 1 96 ? -0.526 11.212 17.871 1.00 66.69 96 SER A N 1
ATOM 767 C CA . SER A 1 96 ? -0.209 12.617 18.161 1.00 66.69 96 SER A CA 1
ATOM 768 C C 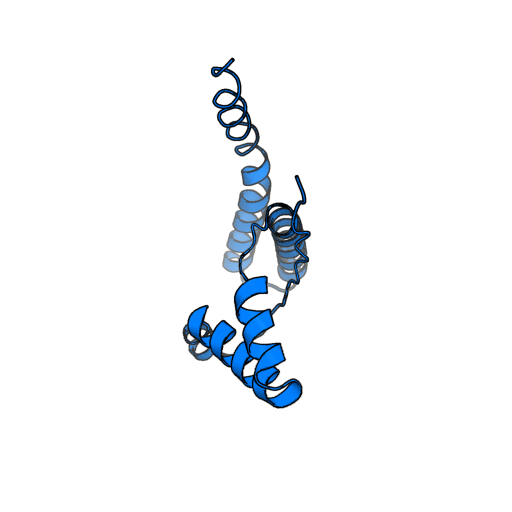. SER A 1 96 ? 1.134 12.771 18.895 1.00 66.69 96 SER A C 1
ATOM 770 O O . SER A 1 96 ? 1.834 13.757 18.686 1.00 66.69 96 SER A O 1
ATOM 772 N N . LEU A 1 97 ? 1.525 11.786 19.716 1.00 56.03 97 LEU A N 1
ATOM 773 C CA . LEU A 1 97 ? 2.753 11.809 20.529 1.00 56.03 97 LEU A CA 1
ATOM 774 C C . LEU A 1 97 ? 4.033 11.490 19.738 1.00 56.03 97 LEU A C 1
ATOM 776 O O . LEU A 1 97 ? 5.104 11.982 20.079 1.00 56.03 97 LEU A O 1
ATOM 780 N N . THR A 1 98 ? 3.946 10.737 18.636 1.00 52.75 98 THR A N 1
ATOM 781 C CA . THR A 1 98 ? 5.108 10.457 17.764 1.00 52.75 98 THR A CA 1
ATOM 782 C C . THR A 1 98 ? 5.674 11.689 17.050 1.00 52.75 98 THR A C 1
ATOM 784 O O . THR A 1 98 ? 6.722 11.592 16.415 1.00 52.75 98 THR A O 1
ATOM 787 N N . GLN A 1 99 ? 5.000 12.838 17.137 1.00 49.88 99 GLN A N 1
ATOM 788 C CA . GLN A 1 99 ? 5.451 14.086 16.528 1.00 49.88 99 GLN A CA 1
ATOM 789 C C . GLN A 1 99 ? 6.514 14.813 17.373 1.00 49.88 99 GLN A C 1
ATOM 791 O O . GLN A 1 99 ? 7.299 15.552 16.798 1.00 49.88 99 GLN A O 1
ATOM 796 N N . GLY A 1 100 ? 6.595 14.549 18.686 1.00 42.88 100 GLY A N 1
ATOM 797 C CA . GLY A 1 100 ? 7.577 15.176 19.588 1.00 42.88 100 GLY A CA 1
ATOM 798 C C . GLY A 1 100 ? 8.921 14.446 19.722 1.00 42.88 100 GLY A C 1
ATOM 799 O O . GLY A 1 100 ? 9.898 15.055 20.128 1.00 42.88 100 GLY A O 1
ATOM 800 N N . ASN A 1 101 ? 9.010 13.162 19.350 1.00 39.94 101 ASN A N 1
ATOM 801 C CA . ASN A 1 101 ? 10.236 12.362 19.545 1.00 39.94 101 ASN A CA 1
ATOM 802 C C . ASN A 1 101 ? 11.134 12.264 18.298 1.00 39.94 101 ASN A C 1
ATOM 804 O O . ASN A 1 101 ? 12.166 11.604 18.350 1.00 39.94 101 ASN A O 1
ATOM 808 N N . LYS A 1 102 ? 10.732 12.839 17.157 1.00 43.12 102 LYS A N 1
ATOM 809 C CA . LYS A 1 102 ? 11.468 12.699 15.885 1.00 43.12 102 LYS A CA 1
ATOM 810 C C . LYS A 1 102 ? 12.393 13.878 15.575 1.00 43.12 102 LYS A C 1
ATOM 812 O O . LYS A 1 102 ? 13.259 13.725 14.727 1.00 43.12 102 LYS A O 1
ATOM 817 N N . GLU A 1 103 ? 12.223 15.007 16.264 1.00 39.00 103 GLU A N 1
ATOM 818 C CA . GLU A 1 103 ? 13.128 16.163 16.160 1.00 39.00 103 GLU A CA 1
ATOM 819 C C . GLU A 1 103 ? 14.501 15.857 16.783 1.00 39.00 103 GLU A C 1
ATOM 821 O O . GLU A 1 103 ? 15.499 16.390 16.332 1.00 39.00 103 GLU A O 1
ATOM 826 N N . ALA A 1 104 ? 14.582 14.902 17.718 1.00 35.44 104 ALA A N 1
ATOM 827 C CA . ALA A 1 104 ? 15.838 14.492 18.352 1.00 35.44 104 ALA A CA 1
ATOM 828 C C . ALA A 1 104 ? 16.691 13.492 17.536 1.00 35.44 104 ALA A C 1
ATOM 830 O O . ALA A 1 104 ? 17.746 13.098 18.008 1.00 35.44 104 ALA A O 1
ATOM 831 N N . TYR A 1 105 ? 16.234 13.031 16.361 1.00 36.88 105 TYR A N 1
ATOM 832 C CA . TYR A 1 105 ? 16.951 12.026 15.547 1.00 36.88 105 TYR A CA 1
ATOM 833 C C . TYR A 1 105 ? 17.405 12.562 14.177 1.00 36.88 105 TYR A C 1
ATOM 835 O O . TYR A 1 105 ? 18.087 11.848 13.449 1.00 36.88 105 TYR A O 1
ATOM 843 N N . ASP A 1 106 ? 17.003 13.783 13.797 1.00 38.00 106 ASP A N 1
ATOM 844 C CA . ASP A 1 106 ? 17.543 14.449 12.598 1.00 38.00 106 ASP A CA 1
ATOM 845 C C . ASP A 1 106 ? 18.845 15.229 12.925 1.00 38.00 106 ASP A C 1
ATOM 847 O O . ASP A 1 106 ? 19.688 15.326 12.042 1.00 38.00 106 ASP A O 1
ATOM 851 N N . ASP A 1 107 ? 19.079 15.672 14.173 1.00 35.28 107 ASP A N 1
ATOM 852 C CA . ASP A 1 107 ? 20.319 16.388 14.568 1.00 35.28 107 ASP A CA 1
ATOM 853 C C . ASP A 1 107 ? 21.578 15.494 14.611 1.00 35.28 107 ASP A C 1
ATOM 855 O O . ASP A 1 107 ? 22.692 15.994 14.513 1.00 35.28 107 ASP A O 1
ATOM 859 N N . GLU A 1 108 ? 21.428 14.171 14.736 1.00 38.84 108 GLU A N 1
ATOM 860 C CA . GLU A 1 108 ? 22.565 13.234 14.853 1.00 38.84 108 GLU A CA 1
ATOM 861 C C . GLU A 1 108 ? 23.030 12.680 13.490 1.00 38.84 108 GLU A C 1
ATOM 863 O O . GLU A 1 108 ? 24.040 11.991 13.404 1.00 38.84 108 GLU A O 1
ATOM 868 N N . LEU A 1 109 ? 22.306 12.994 12.406 1.00 38.91 109 LEU A N 1
ATOM 869 C CA . LEU A 1 109 ? 22.702 12.664 11.028 1.00 38.91 109 LEU A CA 1
ATOM 870 C C . LEU A 1 109 ? 23.305 13.859 10.277 1.00 38.91 109 LEU A C 1
ATOM 872 O O . LEU A 1 109 ? 23.936 13.645 9.248 1.00 38.91 109 LEU A O 1
ATOM 876 N N . GLU A 1 110 ? 23.125 15.091 10.766 1.00 40.97 110 GLU A N 1
ATOM 877 C CA . GLU A 1 110 ? 23.782 16.280 10.201 1.00 40.97 110 GLU A CA 1
ATOM 878 C C . GLU A 1 110 ? 25.190 16.507 10.785 1.00 40.97 110 GLU A C 1
ATOM 880 O O . GLU A 1 110 ? 25.992 17.194 10.167 1.00 40.97 110 GLU A O 1
ATOM 885 N N . SER A 1 111 ? 25.542 15.890 11.921 1.00 38.38 111 SER A N 1
ATOM 886 C CA . SER A 1 111 ? 26.869 16.047 12.540 1.00 38.38 111 SER A CA 1
ATOM 887 C C . SER A 1 111 ? 27.962 15.115 12.000 1.00 38.38 111 SER A C 1
ATOM 889 O O . SER A 1 111 ? 29.129 15.346 12.297 1.00 38.38 111 SER A O 1
ATOM 891 N N . GLU A 1 112 ? 27.625 14.071 11.232 1.00 37.88 112 GLU A N 1
ATOM 892 C CA . GLU A 1 112 ? 28.623 13.137 10.667 1.00 37.88 112 GLU A CA 1
ATOM 893 C C . GLU A 1 112 ? 29.038 13.460 9.217 1.00 37.88 112 GLU A C 1
ATOM 895 O O . GLU A 1 112 ? 29.856 12.741 8.648 1.00 37.88 112 GLU A O 1
ATOM 900 N N . GLU A 1 113 ? 28.519 14.534 8.605 1.00 39.03 113 GLU A N 1
ATOM 901 C CA . GLU A 1 113 ? 28.895 14.937 7.234 1.00 39.03 113 GLU A CA 1
ATOM 902 C C . GLU A 1 113 ? 29.958 16.064 7.168 1.00 39.03 113 GLU A C 1
ATOM 904 O O . GLU A 1 113 ? 30.410 16.377 6.070 1.00 39.03 113 GLU A O 1
ATOM 909 N N . ASP A 1 114 ? 30.422 16.619 8.301 1.00 36.94 114 ASP A N 1
ATOM 910 C CA . ASP A 1 114 ? 31.301 17.814 8.335 1.00 36.94 114 ASP A CA 1
ATOM 911 C C . ASP A 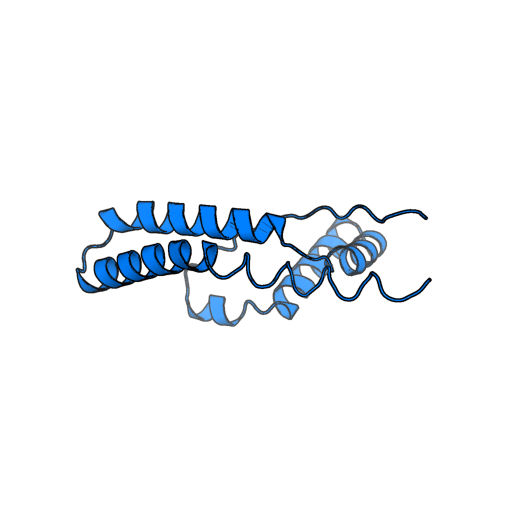1 114 ? 32.765 17.579 8.816 1.00 36.94 114 ASP A C 1
ATOM 913 O O . ASP A 1 114 ? 33.479 18.547 9.076 1.00 36.94 114 ASP A O 1
ATOM 917 N N . GLU A 1 115 ? 33.273 16.338 8.905 1.00 40.31 115 GLU A N 1
ATOM 918 C CA . GLU A 1 115 ? 34.686 16.054 9.288 1.00 40.31 115 GLU A CA 1
ATOM 919 C C . GLU A 1 115 ? 35.584 15.467 8.171 1.00 40.31 115 GLU A C 1
ATOM 921 O O . GLU A 1 115 ? 36.572 14.789 8.452 1.00 40.31 115 GLU A O 1
ATOM 926 N N . GLU A 1 116 ? 35.330 15.771 6.895 1.00 39.91 116 GLU A N 1
ATOM 927 C CA . GLU A 1 116 ? 36.324 15.526 5.831 1.00 39.91 116 GLU A CA 1
ATOM 928 C C . GLU A 1 116 ? 36.472 16.722 4.870 1.00 39.91 116 GLU A C 1
ATOM 930 O O . GLU A 1 116 ? 35.942 16.709 3.759 1.00 39.91 116 GLU A O 1
ATOM 935 N N . GLU A 1 117 ? 37.257 17.731 5.274 1.00 35.59 117 GLU A N 1
ATOM 936 C CA . GLU A 1 117 ? 38.086 18.538 4.353 1.00 35.59 117 GLU A CA 1
ATOM 937 C C . GLU A 1 117 ? 39.381 19.042 5.018 1.00 35.59 117 GLU A C 1
ATOM 939 O O . GLU A 1 117 ? 39.313 19.642 6.116 1.00 35.59 117 GLU A O 1
#

Radius of gyration: 20.17 Å; chains: 1; bounding box: 60×33×47 Å

pLDDT: mean 73.04, std 17.57, range [35.28, 96.0]